Protein AF-A0A7C5IXY9-F1 (afdb_monomer_lite)

Radius of gyration: 11.96 Å; chains: 1; bounding box: 26×22×30 Å

Secondary structure (DSSP, 8-state):
-TTS-SS--HHHHHHHHHHHHHHHHHTTSS-HHHHHHHHHHSSSHHHHHHHHHHHHHHHHT-

Structure (mmCIF, N/CA/C/O backbone):
data_AF-A0A7C5IXY9-F1
#
_entry.id   AF-A0A7C5IXY9-F1
#
loop_
_atom_site.group_PDB
_atom_site.id
_atom_site.type_symbol
_atom_site.label_atom_id
_atom_site.label_alt_id
_atom_site.label_comp_id
_atom_site.label_asym_id
_atom_site.label_entity_id
_atom_site.label_seq_id
_atom_site.pdbx_PDB_ins_code
_atom_site.Cartn_x
_atom_site.Cartn_y
_atom_site.Cartn_z
_atom_site.occupancy
_atom_site.B_iso_or_equiv
_atom_site.auth_seq_id
_atom_site.auth_comp_id
_atom_site.auth_asym_id
_atom_site.auth_atom_id
_atom_site.pdbx_PDB_model_num
ATOM 1 N N . ARG A 1 1 ? 4.001 -10.370 -6.947 1.00 74.44 1 ARG A N 1
ATOM 2 C CA . ARG A 1 1 ? 4.861 -10.806 -8.080 1.00 74.44 1 ARG A CA 1
ATOM 3 C C . ARG A 1 1 ? 4.460 -12.180 -8.602 1.00 74.44 1 ARG A C 1
ATOM 5 O O . ARG A 1 1 ? 4.387 -12.326 -9.806 1.00 74.44 1 ARG A O 1
ATOM 12 N N . GLU A 1 2 ? 4.186 -13.150 -7.732 1.00 82.44 2 GLU A N 1
ATOM 13 C CA . GLU A 1 2 ? 3.765 -14.503 -8.134 1.00 82.44 2 GLU A CA 1
ATOM 14 C C . GLU A 1 2 ? 2.493 -14.523 -9.002 1.00 82.44 2 GLU A C 1
ATOM 16 O O . GLU A 1 2 ? 2.407 -15.293 -9.946 1.00 82.44 2 GLU A O 1
ATOM 21 N N . TYR A 1 3 ? 1.564 -13.594 -8.759 1.00 81.81 3 TYR A N 1
ATOM 22 C CA . TYR A 1 3 ? 0.340 -13.435 -9.553 1.00 81.81 3 TYR A CA 1
ATOM 23 C C . TYR A 1 3 ? 0.502 -12.627 -10.854 1.00 81.81 3 TYR A C 1
ATOM 25 O O . TYR A 1 3 ? -0.483 -12.385 -11.547 1.00 81.81 3 TYR A O 1
ATOM 33 N N . MET A 1 4 ? 1.710 -12.158 -11.181 1.00 82.88 4 MET A N 1
ATOM 34 C CA . MET A 1 4 ? 1.941 -11.334 -12.370 1.00 82.88 4 MET A CA 1
ATOM 35 C C . MET A 1 4 ? 2.374 -12.189 -13.572 1.00 82.88 4 MET A C 1
ATOM 37 O O . MET A 1 4 ? 3.033 -13.213 -13.384 1.00 82.88 4 MET A O 1
ATOM 41 N N . PRO A 1 5 ? 2.074 -11.760 -14.814 1.00 85.62 5 PRO A N 1
ATOM 42 C CA . PRO A 1 5 ? 2.588 -12.409 -16.017 1.00 85.62 5 PRO A CA 1
ATOM 43 C C . PRO A 1 5 ? 4.117 -12.566 -16.001 1.00 85.62 5 PRO A C 1
ATOM 45 O O . PRO A 1 5 ? 4.840 -11.801 -15.364 1.00 85.62 5 PRO A O 1
ATOM 48 N N . SER A 1 6 ? 4.634 -13.535 -16.759 1.00 78.31 6 SER A N 1
ATOM 49 C CA . SER A 1 6 ? 6.067 -13.876 -16.765 1.00 78.31 6 SER A CA 1
ATOM 50 C C . SER A 1 6 ? 6.992 -12.734 -17.213 1.00 78.31 6 SER A C 1
ATOM 52 O O . SER A 1 6 ? 8.172 -12.722 -16.862 1.00 78.31 6 SER A O 1
ATOM 54 N N . ARG A 1 7 ? 6.474 -11.758 -17.971 1.00 83.69 7 ARG A N 1
ATOM 55 C CA . ARG A 1 7 ? 7.207 -10.576 -18.445 1.00 83.69 7 ARG A CA 1
ATOM 56 C C . ARG A 1 7 ? 6.529 -9.299 -17.977 1.00 83.69 7 ARG A C 1
ATOM 58 O O . ARG A 1 7 ? 5.579 -8.833 -18.599 1.00 83.69 7 ARG A O 1
ATOM 65 N N . VAL A 1 8 ? 7.043 -8.732 -16.892 1.00 84.12 8 VAL A N 1
ATOM 66 C CA . VAL A 1 8 ? 6.524 -7.497 -16.300 1.00 84.12 8 VAL A CA 1
ATOM 67 C C . VAL A 1 8 ? 7.691 -6.585 -15.949 1.00 84.12 8 VAL A C 1
ATOM 69 O O . VAL A 1 8 ? 8.665 -7.026 -15.336 1.00 84.12 8 VAL A O 1
ATOM 72 N N . SER A 1 9 ? 7.614 -5.328 -16.388 1.00 90.75 9 SER A N 1
ATOM 73 C CA . SER A 1 9 ? 8.612 -4.304 -16.071 1.00 90.75 9 SER A CA 1
ATOM 74 C C . SER A 1 9 ? 8.471 -3.833 -14.621 1.00 90.75 9 SER A C 1
ATOM 76 O O . SER A 1 9 ? 7.425 -4.004 -13.996 1.00 90.75 9 SER A O 1
ATOM 78 N N . SER A 1 10 ? 9.511 -3.198 -14.080 1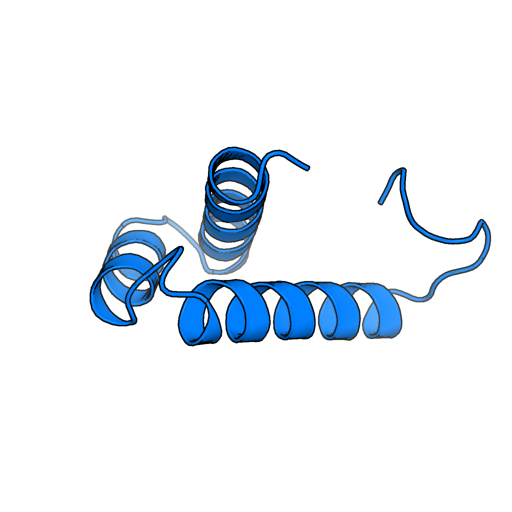.00 88.25 10 SER A N 1
ATOM 79 C CA . SER A 1 10 ? 9.430 -2.533 -12.773 1.00 88.25 10 SER A CA 1
ATOM 80 C C . SER A 1 10 ? 8.320 -1.479 -12.729 1.00 88.25 10 SER A C 1
ATOM 82 O O . SER A 1 10 ? 7.615 -1.399 -11.731 1.00 88.25 10 SER A O 1
ATOM 84 N N . HIS A 1 11 ? 8.116 -0.737 -13.822 1.00 90.44 11 HIS A N 1
ATOM 85 C CA . HIS A 1 11 ? 7.031 0.239 -13.941 1.00 90.44 11 HIS A CA 1
ATOM 86 C C . HIS A 1 11 ? 5.652 -0.418 -13.817 1.00 90.44 11 HIS A C 1
ATOM 88 O O . HIS A 1 11 ? 4.864 0.003 -12.986 1.00 90.44 11 HIS A O 1
ATOM 94 N N . MET A 1 12 ? 5.399 -1.527 -14.523 1.00 92.19 12 MET A N 1
ATOM 95 C CA . MET A 1 12 ? 4.113 -2.228 -14.396 1.00 92.19 12 MET A CA 1
ATOM 96 C C . MET A 1 12 ? 3.891 -2.834 -13.002 1.00 92.19 12 MET A C 1
ATOM 98 O O . MET A 1 12 ? 2.751 -2.998 -12.577 1.00 92.19 12 MET A O 1
ATOM 102 N N . LEU A 1 13 ? 4.960 -3.190 -12.280 1.00 91.69 13 LEU A N 1
ATOM 103 C CA . LEU A 1 13 ? 4.841 -3.607 -10.879 1.00 91.69 13 LEU A CA 1
ATOM 104 C C . LEU A 1 13 ? 4.466 -2.435 -9.966 1.00 91.69 13 LEU A C 1
ATOM 106 O O . LEU A 1 13 ? 3.684 -2.642 -9.040 1.00 91.69 13 LEU A O 1
ATOM 110 N N . ALA A 1 14 ? 5.008 -1.243 -10.224 1.00 91.19 14 ALA A N 1
ATOM 111 C CA . ALA A 1 14 ? 4.652 -0.033 -9.491 1.00 91.19 14 ALA A CA 1
ATOM 112 C C . ALA A 1 14 ? 3.185 0.343 -9.744 1.00 91.19 14 ALA A C 1
ATOM 114 O O . ALA A 1 14 ? 2.427 0.444 -8.785 1.00 91.19 14 ALA A O 1
ATOM 115 N N . ASP A 1 15 ? 2.756 0.388 -11.009 1.00 94.38 15 ASP A N 1
ATOM 116 C CA . ASP A 1 15 ? 1.363 0.672 -11.380 1.00 94.38 15 ASP A CA 1
ATOM 117 C C . ASP A 1 15 ? 0.387 -0.320 -10.716 1.00 94.38 15 ASP A C 1
ATOM 119 O O . ASP A 1 15 ? -0.665 0.057 -10.199 1.00 94.38 15 ASP A O 1
ATOM 123 N N . ALA A 1 16 ? 0.745 -1.611 -10.680 1.00 93.31 16 ALA A N 1
ATOM 124 C CA . ALA A 1 16 ? -0.065 -2.635 -10.021 1.00 93.31 16 ALA A CA 1
ATOM 125 C C . ALA A 1 16 ? -0.144 -2.436 -8.496 1.00 93.31 16 ALA A C 1
ATOM 127 O O . ALA A 1 16 ? -1.203 -2.652 -7.904 1.00 93.31 16 ALA A O 1
ATOM 128 N N . ALA A 1 17 ? 0.955 -2.031 -7.853 1.00 93.94 17 ALA A N 1
ATOM 129 C CA . ALA A 1 17 ? 0.963 -1.719 -6.426 1.00 93.94 17 ALA A CA 1
ATOM 130 C C . ALA A 1 17 ? 0.095 -0.489 -6.114 1.00 93.94 17 ALA A C 1
ATOM 132 O O . ALA A 1 17 ? -0.730 -0.538 -5.202 1.00 93.94 17 ALA A O 1
ATOM 133 N N . GLU A 1 18 ? 0.214 0.575 -6.909 1.00 95.19 18 GLU A N 1
ATOM 134 C CA . GLU A 1 18 ? -0.603 1.787 -6.782 1.00 95.19 18 GLU A CA 1
ATOM 135 C C . GLU A 1 18 ? -2.097 1.480 -6.946 1.00 95.19 18 GLU A C 1
ATOM 137 O O . GLU A 1 18 ? -2.919 1.916 -6.134 1.00 95.19 18 GLU A O 1
ATOM 142 N N . ALA A 1 19 ? -2.457 0.653 -7.931 1.00 95.38 19 ALA A N 1
ATOM 143 C CA . ALA A 1 19 ? -3.834 0.212 -8.132 1.00 95.38 19 ALA A CA 1
ATOM 144 C C . ALA A 1 19 ? -4.385 -0.560 -6.918 1.00 95.38 19 ALA A C 1
ATOM 146 O O . ALA A 1 19 ? -5.537 -0.352 -6.529 1.00 95.38 19 ALA A O 1
ATOM 147 N N . LEU A 1 20 ? -3.571 -1.416 -6.286 1.00 95.00 20 LEU A N 1
ATOM 148 C CA . LEU A 1 20 ? -3.962 -2.142 -5.072 1.00 95.00 20 LEU A CA 1
ATOM 149 C C . LEU A 1 20 ? -4.185 -1.204 -3.882 1.00 95.00 20 LEU A C 1
ATOM 151 O O . LEU A 1 20 ? -5.137 -1.402 -3.126 1.00 95.00 20 LEU A O 1
ATOM 155 N N . PHE A 1 21 ? -3.358 -0.169 -3.729 1.00 95.75 21 PHE A N 1
ATOM 156 C CA . PHE A 1 21 ? -3.536 0.841 -2.683 1.00 95.75 21 PHE A CA 1
ATOM 157 C C . PHE A 1 21 ? -4.854 1.598 -2.849 1.00 95.75 21 PHE A C 1
ATOM 159 O O . PHE A 1 21 ? -5.647 1.678 -1.907 1.00 95.75 21 PHE A O 1
ATOM 166 N N . VAL A 1 22 ? -5.133 2.082 -4.062 1.00 96.56 22 VAL A N 1
ATOM 167 C CA . VAL A 1 22 ? -6.386 2.785 -4.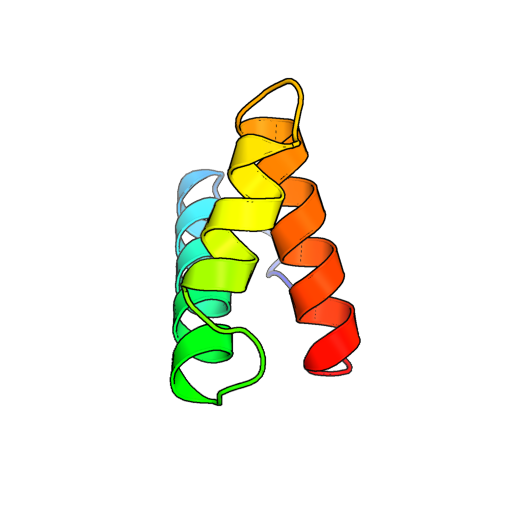372 1.00 96.56 22 VAL A CA 1
ATOM 168 C C . VAL A 1 22 ? -7.591 1.867 -4.169 1.00 96.56 22 VAL A C 1
ATOM 170 O O . VAL A 1 22 ? -8.577 2.276 -3.557 1.00 96.56 22 VAL A O 1
ATOM 173 N N . TYR A 1 23 ? -7.514 0.612 -4.620 1.00 96.00 23 TYR A N 1
ATOM 174 C CA . TYR A 1 23 ? -8.581 -0.367 -4.416 1.00 96.00 23 TYR A CA 1
ATOM 175 C C . TYR A 1 23 ? -8.864 -0.603 -2.927 1.00 96.00 23 TYR A C 1
ATOM 177 O O . TYR A 1 23 ? -10.021 -0.544 -2.506 1.00 96.00 23 TYR A O 1
ATOM 185 N N . ALA A 1 24 ? -7.824 -0.825 -2.119 1.00 96.31 24 ALA A N 1
ATOM 186 C CA . ALA A 1 24 ? -7.970 -1.053 -0.685 1.00 96.31 24 ALA A CA 1
ATOM 187 C C . ALA A 1 24 ? -8.625 0.139 0.027 1.00 96.31 24 ALA A C 1
ATOM 189 O O . ALA A 1 24 ? -9.463 -0.058 0.910 1.00 96.31 24 ALA A O 1
ATOM 190 N N . TRP A 1 25 ? -8.291 1.363 -0.388 1.00 96.75 25 TRP A N 1
ATOM 191 C CA . TRP A 1 25 ? -8.914 2.576 0.133 1.00 96.75 25 TRP A CA 1
ATOM 192 C C . TRP A 1 25 ? -10.390 2.695 -0.268 1.00 96.75 25 TRP A C 1
ATOM 194 O O . TRP A 1 25 ? -11.257 2.862 0.593 1.00 96.75 25 TRP A O 1
ATOM 204 N N . LEU A 1 26 ? -10.703 2.535 -1.558 1.00 97.12 26 LEU A N 1
ATOM 205 C CA . LEU A 1 26 ? -12.073 2.644 -2.075 1.00 97.12 26 LEU A CA 1
ATOM 206 C C . LEU A 1 26 ? -13.016 1.590 -1.482 1.00 97.12 26 LEU A C 1
ATOM 208 O O . LEU A 1 26 ? -14.178 1.885 -1.202 1.00 97.12 26 LEU A O 1
ATOM 212 N N . GLN A 1 27 ? -12.513 0.377 -1.251 1.00 96.25 27 GLN A N 1
ATOM 213 C CA . GLN A 1 27 ? -13.275 -0.716 -0.641 1.00 96.25 27 GLN A CA 1
ATOM 214 C C . GLN A 1 27 ? -13.291 -0.673 0.894 1.00 96.25 27 GLN A C 1
ATOM 216 O O . GLN A 1 27 ? -13.824 -1.581 1.528 1.00 96.25 27 GLN A O 1
ATOM 221 N N . LYS A 1 28 ? -12.734 0.381 1.510 1.00 95.75 28 LYS A N 1
ATOM 222 C CA . LYS A 1 28 ? -12.656 0.556 2.971 1.00 95.75 28 LYS A CA 1
ATOM 223 C C . LYS A 1 28 ? -11.905 -0.575 3.686 1.00 95.75 28 LYS A C 1
ATOM 225 O O . LYS A 1 28 ? -12.128 -0.813 4.870 1.00 95.75 28 LYS A O 1
ATOM 230 N N . HIS A 1 29 ? -11.005 -1.262 2.982 1.00 96.00 29 HIS A N 1
ATOM 231 C CA . HIS A 1 29 ? -10.081 -2.212 3.597 1.00 96.00 29 HIS A CA 1
ATOM 232 C C . HIS A 1 29 ? -8.978 -1.493 4.370 1.00 96.00 29 HIS A C 1
ATOM 234 O O . HIS A 1 29 ? -8.481 -2.050 5.340 1.00 96.00 29 HIS A O 1
ATOM 240 N N . MET A 1 30 ? -8.615 -0.271 3.978 1.00 96.06 30 MET A N 1
ATOM 241 C CA . MET A 1 30 ? -7.726 0.612 4.735 1.00 96.06 30 MET A CA 1
ATOM 242 C C . MET A 1 30 ? -8.174 2.068 4.625 1.00 96.06 30 MET A C 1
ATOM 244 O O . MET A 1 30 ? -8.612 2.499 3.558 1.00 96.06 30 MET A O 1
ATOM 248 N N . THR A 1 31 ? -8.051 2.837 5.706 1.00 96.81 31 THR A N 1
ATOM 249 C CA . THR A 1 31 ? -8.278 4.291 5.675 1.00 96.81 31 THR A CA 1
ATOM 250 C C . THR A 1 31 ? -6.996 5.050 5.342 1.00 96.81 31 THR A C 1
ATOM 252 O O . THR A 1 31 ? -5.892 4.519 5.470 1.00 96.81 31 THR A O 1
ATOM 255 N N . LEU A 1 32 ? -7.130 6.313 4.927 1.00 96.50 32 LEU A N 1
ATOM 256 C CA . LEU A 1 32 ? -5.978 7.168 4.628 1.00 96.50 32 LEU A CA 1
ATOM 257 C C . LEU A 1 32 ? -5.076 7.356 5.859 1.00 96.50 32 LEU A C 1
ATOM 259 O O . LEU A 1 32 ? -3.855 7.370 5.737 1.00 96.50 32 LEU A O 1
ATOM 263 N N . GLU A 1 33 ? -5.665 7.449 7.048 1.00 97.7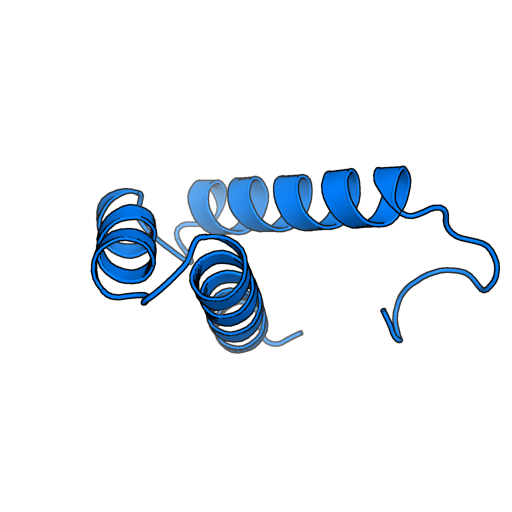5 33 GLU A N 1
ATOM 264 C CA . GLU A 1 33 ? -4.942 7.571 8.313 1.00 97.75 33 GLU A CA 1
ATOM 265 C C . GLU A 1 33 ? -4.108 6.320 8.601 1.00 97.75 33 GLU A C 1
ATOM 267 O O . GLU A 1 33 ? -2.969 6.441 9.042 1.00 97.75 33 GLU A O 1
ATOM 272 N N . GLU A 1 34 ? -4.631 5.125 8.305 1.00 96.44 34 GLU A N 1
ATOM 273 C CA . GLU A 1 34 ? -3.868 3.879 8.422 1.00 96.44 34 GLU A CA 1
ATOM 274 C C . GLU A 1 34 ? -2.700 3.837 7.428 1.00 96.44 34 GLU A C 1
ATOM 276 O O . GLU A 1 34 ? -1.597 3.450 7.812 1.00 96.44 34 GLU A O 1
ATOM 281 N N . PHE A 1 35 ? -2.908 4.283 6.180 1.00 96.38 35 PHE A N 1
ATOM 282 C CA . PHE A 1 35 ? -1.825 4.404 5.195 1.00 96.38 35 PHE A CA 1
ATOM 283 C C . PHE A 1 35 ? -0.693 5.298 5.712 1.00 96.38 35 PHE A C 1
ATOM 285 O O . PHE A 1 35 ? 0.472 4.898 5.702 1.00 96.38 35 PHE A O 1
ATOM 292 N N . VAL A 1 36 ? -1.038 6.494 6.195 1.00 96.25 36 VAL A N 1
ATOM 293 C CA . VAL A 1 36 ? -0.065 7.459 6.722 1.00 96.25 36 VAL A CA 1
ATOM 294 C C . VAL A 1 36 ? 0.615 6.922 7.979 1.00 96.25 36 VAL A C 1
ATOM 296 O O . VAL A 1 36 ? 1.829 7.038 8.102 1.00 96.25 36 VAL A O 1
ATOM 299 N N . ALA A 1 37 ? -0.128 6.288 8.889 1.00 97.06 37 ALA A N 1
ATOM 300 C CA . ALA A 1 37 ? 0.432 5.732 10.118 1.00 97.06 37 ALA A CA 1
ATOM 301 C C . ALA A 1 37 ? 1.497 4.662 9.841 1.00 97.06 37 ALA A C 1
ATOM 303 O O . ALA A 1 37 ? 2.524 4.650 10.520 1.00 97.06 37 ALA A O 1
ATOM 304 N N . VAL A 1 38 ? 1.279 3.798 8.841 1.00 96.19 38 VAL A N 1
ATOM 305 C CA . VAL A 1 38 ? 2.283 2.814 8.409 1.00 96.19 38 VAL A CA 1
ATOM 306 C C . VAL A 1 38 ? 3.499 3.523 7.815 1.00 96.19 38 VAL A C 1
ATOM 308 O O . VAL A 1 38 ? 4.612 3.292 8.265 1.00 96.19 38 VAL A O 1
ATOM 311 N N . LEU A 1 39 ? 3.305 4.457 6.882 1.00 95.75 39 LEU A N 1
ATOM 312 C CA . LEU A 1 39 ? 4.429 5.162 6.251 1.00 95.75 39 LEU A CA 1
ATOM 313 C C . LEU A 1 39 ? 5.258 5.995 7.240 1.00 95.75 39 LEU A C 1
ATOM 315 O O . LEU A 1 39 ? 6.471 6.084 7.090 1.00 95.75 39 LEU A O 1
ATOM 319 N N . CYS A 1 40 ? 4.631 6.595 8.254 1.00 95.88 40 CYS A N 1
ATOM 320 C CA . CYS A 1 40 ? 5.324 7.404 9.256 1.00 95.88 40 CYS A CA 1
ATOM 321 C C . CYS A 1 40 ? 6.121 6.580 10.276 1.00 95.88 40 CYS A C 1
ATOM 323 O O . CYS A 1 40 ? 7.025 7.132 10.900 1.00 95.88 40 CYS A O 1
ATOM 325 N N . ARG A 1 41 ? 5.779 5.301 10.492 1.00 95.56 41 ARG A N 1
ATOM 326 C CA . ARG A 1 41 ? 6.513 4.432 11.431 1.00 95.56 41 ARG A CA 1
ATOM 327 C C . ARG A 1 41 ? 7.663 3.665 10.783 1.00 95.56 41 ARG A C 1
ATOM 329 O O . 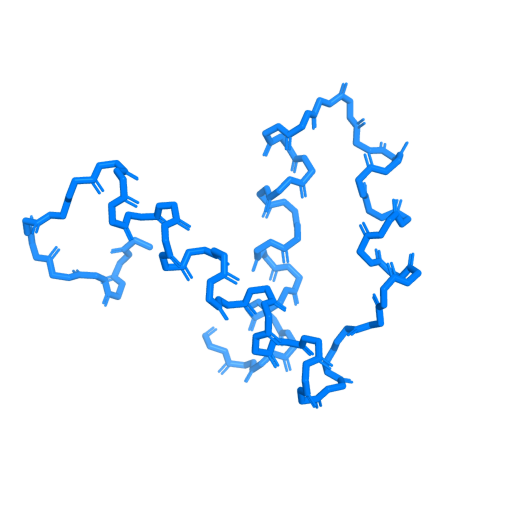ARG A 1 41 ? 8.489 3.119 11.509 1.00 95.56 41 ARG A O 1
ATOM 336 N N . SER A 1 42 ? 7.686 3.572 9.457 1.00 94.75 42 SER A N 1
ATOM 337 C CA . SER A 1 42 ? 8.713 2.837 8.722 1.00 94.75 42 SER A CA 1
ATOM 338 C C . SER A 1 42 ? 10.021 3.626 8.648 1.00 94.75 42 SER A C 1
ATOM 340 O O . SER A 1 42 ? 10.020 4.853 8.575 1.00 94.75 42 SER A O 1
ATOM 342 N N . GLU A 1 43 ? 11.148 2.913 8.659 1.00 90.38 43 GLU A N 1
ATOM 343 C CA . GLU A 1 43 ? 12.487 3.521 8.606 1.00 90.38 43 GLU A CA 1
ATOM 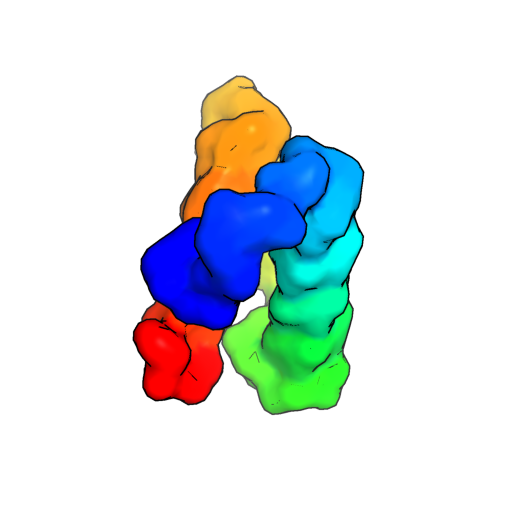344 C C . GLU A 1 43 ? 12.766 4.196 7.257 1.00 90.38 43 GLU A C 1
ATOM 346 O O . GLU A 1 43 ? 13.473 5.203 7.188 1.00 90.38 43 GLU A O 1
ATOM 351 N N . ASP A 1 44 ? 12.191 3.659 6.182 1.00 94.75 44 ASP A N 1
ATOM 352 C CA . ASP A 1 44 ? 12.323 4.181 4.832 1.00 94.75 44 ASP A CA 1
ATOM 353 C C . ASP A 1 44 ? 11.048 3.940 4.009 1.00 94.75 44 ASP A C 1
ATOM 355 O O . ASP A 1 44 ? 10.181 3.132 4.347 1.00 94.75 44 ASP A O 1
ATOM 359 N N . ALA A 1 45 ? 10.934 4.650 2.887 1.00 90.25 45 ALA A N 1
ATOM 360 C CA . ALA A 1 45 ? 9.753 4.562 2.039 1.00 90.25 45 ALA A CA 1
ATOM 361 C C . ALA A 1 45 ? 9.543 3.153 1.457 1.00 90.25 45 ALA A C 1
ATOM 363 O O . ALA A 1 45 ? 8.403 2.701 1.355 1.00 90.25 45 ALA A O 1
ATOM 364 N N . ALA A 1 46 ? 10.610 2.443 1.079 1.00 92.00 46 ALA A N 1
ATOM 365 C CA . ALA A 1 46 ? 10.483 1.127 0.465 1.00 92.00 46 ALA A CA 1
ATOM 366 C C . ALA A 1 46 ? 9.996 0.083 1.479 1.00 92.00 46 ALA A C 1
ATOM 368 O O . ALA A 1 46 ? 9.110 -0.708 1.141 1.00 92.00 46 ALA A O 1
ATOM 369 N N . SER A 1 47 ? 10.507 0.107 2.716 1.00 94.25 47 SER A N 1
ATOM 370 C CA . SER A 1 47 ? 9.993 -0.753 3.790 1.00 94.25 47 SER A CA 1
ATOM 371 C C . SER A 1 47 ? 8.532 -0.438 4.125 1.00 94.25 47 SER A C 1
ATOM 373 O O . SER A 1 47 ? 7.726 -1.366 4.220 1.00 94.25 47 SER A O 1
ATOM 375 N N . GLY A 1 48 ? 8.148 0.841 4.175 1.00 96.44 48 GLY A N 1
ATOM 376 C CA . GLY A 1 48 ? 6.758 1.235 4.421 1.00 96.44 48 GLY A CA 1
ATOM 377 C C . GLY A 1 48 ? 5.785 0.796 3.331 1.00 96.44 48 GLY A C 1
ATOM 378 O O . GLY A 1 48 ? 4.730 0.233 3.628 1.00 96.44 48 GLY A O 1
ATOM 379 N N . PHE A 1 49 ? 6.138 0.957 2.054 1.00 95.44 49 PHE A N 1
ATOM 380 C CA . PHE A 1 49 ? 5.291 0.469 0.961 1.00 95.44 49 PHE A CA 1
ATOM 381 C C . PHE A 1 49 ? 5.212 -1.062 0.904 1.00 95.44 49 PHE A C 1
ATOM 383 O O . PHE A 1 49 ? 4.156 -1.606 0.568 1.00 95.44 49 P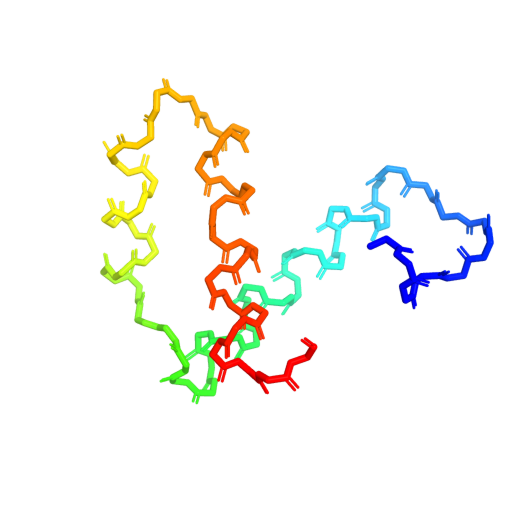HE A O 1
ATOM 390 N N . ALA A 1 50 ? 6.288 -1.772 1.255 1.00 94.69 50 ALA A N 1
ATOM 391 C CA . ALA A 1 50 ? 6.259 -3.229 1.360 1.00 94.69 50 ALA A CA 1
ATOM 392 C C . ALA A 1 50 ? 5.311 -3.698 2.479 1.00 94.69 50 ALA A C 1
ATOM 394 O O . ALA A 1 50 ? 4.515 -4.619 2.276 1.00 94.69 50 ALA A O 1
ATOM 395 N N . GLU A 1 51 ? 5.346 -3.030 3.633 1.00 96.06 51 GLU A N 1
ATOM 396 C CA . GLU A 1 51 ? 4.462 -3.303 4.767 1.00 96.06 51 GLU A CA 1
ATOM 397 C C . GLU A 1 51 ? 2.987 -3.019 4.435 1.00 96.06 51 GLU A C 1
ATOM 399 O O . GLU A 1 51 ? 2.106 -3.833 4.739 1.00 96.06 51 GLU A O 1
ATOM 404 N N . LEU A 1 52 ? 2.714 -1.911 3.739 1.00 96.38 52 LEU A N 1
ATOM 405 C CA . LEU A 1 52 ? 1.381 -1.587 3.226 1.00 96.38 52 LEU A CA 1
ATOM 406 C C . LEU A 1 52 ? 0.847 -2.675 2.293 1.00 96.38 52 LEU A C 1
ATOM 408 O O . LEU A 1 52 ? -0.280 -3.135 2.471 1.00 96.38 52 LEU A O 1
ATOM 412 N N . LEU A 1 53 ? 1.651 -3.117 1.320 1.00 95.00 53 LEU A N 1
ATOM 413 C CA . LEU A 1 53 ? 1.253 -4.178 0.390 1.00 95.00 53 LEU A CA 1
ATOM 414 C C . LEU A 1 53 ? 0.930 -5.485 1.119 1.00 95.00 53 LEU A C 1
ATOM 416 O O . LEU A 1 53 ? -0.063 -6.131 0.782 1.00 95.00 53 LEU A O 1
ATOM 420 N N . SER A 1 54 ? 1.728 -5.861 2.123 1.00 94.44 54 SER A N 1
ATOM 421 C CA . SER A 1 54 ? 1.456 -7.052 2.937 1.00 94.44 54 SER A CA 1
ATOM 422 C C . SER A 1 54 ? 0.143 -6.912 3.707 1.00 94.44 54 SER A C 1
ATOM 424 O O . SER A 1 54 ? -0.711 -7.791 3.639 1.00 94.44 54 SER A O 1
ATOM 426 N N . THR A 1 55 ? -0.059 -5.770 4.368 1.00 95.38 55 THR A N 1
ATOM 427 C CA . THR A 1 55 ? -1.273 -5.493 5.150 1.00 95.38 55 THR A CA 1
ATOM 428 C C . THR A 1 55 ? -2.522 -5.546 4.272 1.00 95.38 55 THR A C 1
ATOM 430 O O . THR A 1 55 ? -3.543 -6.125 4.644 1.00 95.38 55 THR A O 1
ATOM 433 N N . ILE A 1 56 ? -2.446 -4.964 3.076 1.00 94.75 56 ILE A N 1
ATOM 434 C CA . ILE A 1 56 ? -3.549 -4.939 2.117 1.00 94.75 56 ILE A CA 1
ATOM 435 C C . ILE A 1 56 ? -3.851 -6.334 1.586 1.00 94.75 56 ILE A C 1
ATOM 437 O O . ILE A 1 56 ? -5.022 -6.709 1.514 1.00 94.75 56 ILE A O 1
ATOM 441 N N . LYS A 1 57 ? -2.820 -7.121 1.260 1.00 92.88 57 LYS A N 1
ATOM 442 C CA . LYS A 1 57 ? -2.987 -8.515 0.841 1.00 92.88 57 LYS A CA 1
ATOM 443 C C . LYS A 1 57 ? -3.762 -9.315 1.895 1.00 92.88 57 LYS A C 1
ATOM 445 O O . LYS A 1 57 ? -4.756 -9.959 1.555 1.00 92.88 57 LYS A O 1
ATOM 450 N N . ASP A 1 58 ? -3.371 -9.194 3.162 1.00 93.38 58 ASP A N 1
ATOM 451 C CA . ASP A 1 58 ? -4.007 -9.909 4.274 1.00 93.38 58 ASP A CA 1
ATOM 452 C C . ASP A 1 58 ? -5.468 -9.475 4.481 1.00 93.38 58 ASP A C 1
ATOM 454 O O . ASP A 1 58 ? -6.347 -10.309 4.717 1.00 93.38 58 ASP A O 1
ATOM 458 N N . ARG A 1 59 ? -5.764 -8.174 4.342 1.00 93.31 59 ARG A N 1
ATOM 459 C CA . ARG A 1 59 ? -7.126 -7.635 4.504 1.00 93.31 59 ARG A CA 1
ATOM 460 C C . ARG A 1 59 ? -8.059 -7.970 3.338 1.00 93.31 59 ARG A C 1
ATOM 462 O O . ARG A 1 59 ? -9.240 -8.223 3.573 1.00 93.31 59 ARG A O 1
ATOM 469 N N . ILE A 1 60 ? -7.550 -7.983 2.103 1.00 89.69 60 ILE A N 1
ATOM 470 C CA . ILE A 1 60 ? -8.328 -8.354 0.905 1.00 89.69 60 ILE A CA 1
ATOM 471 C C . ILE A 1 60 ? -8.500 -9.884 0.809 1.00 89.69 60 ILE A C 1
ATOM 473 O O . ILE A 1 60 ? -9.415 -10.349 0.132 1.00 89.69 60 ILE A O 1
ATOM 477 N N . LYS A 1 61 ? -7.697 -10.665 1.550 1.00 82.25 61 LYS A N 1
ATOM 478 C CA . LYS A 1 61 ? -7.635 -12.138 1.488 1.00 82.25 61 LYS A CA 1
ATOM 479 C C . LYS A 1 61 ? -7.169 -12.649 0.115 1.00 82.25 61 LYS A C 1
ATOM 481 O O . LYS A 1 61 ? -7.786 -13.550 -0.455 1.00 82.25 61 LYS A O 1
ATOM 486 N N . LEU A 1 62 ? -6.098 -12.042 -0.405 1.00 65.25 62 LEU A N 1
ATOM 487 C CA . LEU A 1 62 ? -5.398 -12.436 -1.642 1.00 65.25 62 LEU A CA 1
ATOM 488 C C . LEU A 1 62 ? -4.182 -13.341 -1.384 1.00 65.25 62 LEU A C 1
ATOM 490 O O . LEU A 1 62 ? -3.596 -13.264 -0.283 1.00 65.25 62 LEU A O 1
#

Foldseek 3Di:
DVPDPPDDDPVNVVVVLVVLLVVCCVVVLDDPVRLVVLCVPDPDNVRSSVVVSVSSCVSVVD

Sequence (62 aa):
REYMPSRVSSHMLADAAEALFVYAWLQKHMTLEEFVAVLCRSEDAASGFAELLSTIKDRIKL

pLDDT: mean 92.26, std 6.17, range [65.25, 97.75]